Protein AF-F0WU82-F1 (afdb_monomer_lite)

Structure (mmCIF, N/CA/C/O backbone):
data_AF-F0WU82-F1
#
_entry.id   AF-F0WU82-F1
#
loop_
_atom_site.group_PDB
_atom_site.id
_atom_site.type_symbol
_atom_site.label_atom_id
_atom_site.label_alt_id
_atom_site.label_comp_id
_atom_site.label_asym_id
_atom_site.label_en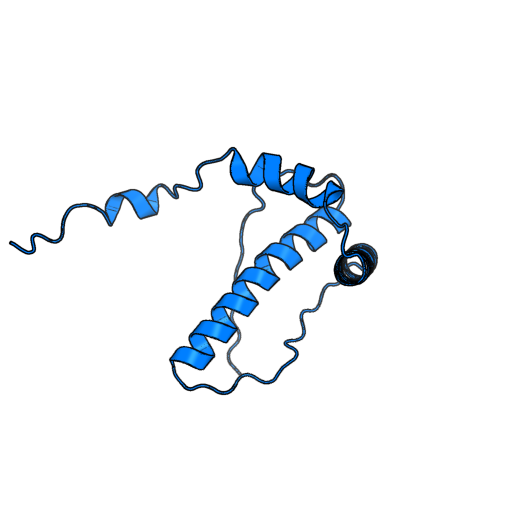tity_id
_atom_site.label_seq_id
_atom_site.pdbx_PDB_ins_code
_atom_site.Cartn_x
_atom_site.Cartn_y
_atom_site.Cartn_z
_atom_site.occupancy
_atom_site.B_iso_or_equiv
_atom_site.auth_seq_id
_atom_site.auth_comp_id
_atom_site.auth_asym_id
_atom_site.auth_atom_id
_atom_site.pdbx_PDB_model_num
ATOM 1 N N . MET A 1 1 ? -23.563 5.569 -3.274 1.00 50.22 1 MET A N 1
ATOM 2 C CA . MET A 1 1 ? -22.197 5.079 -3.548 1.00 50.22 1 MET A CA 1
ATOM 3 C C . MET A 1 1 ? -21.351 6.292 -3.877 1.00 50.22 1 MET A C 1
ATOM 5 O O . MET A 1 1 ? -21.662 6.966 -4.848 1.00 50.22 1 MET A O 1
ATOM 9 N N . VAL A 1 2 ? -20.388 6.646 -3.026 1.00 73.00 2 VAL A N 1
ATOM 10 C CA . VAL A 1 2 ? -19.475 7.762 -3.308 1.00 73.00 2 VAL A CA 1
ATOM 11 C C . VAL A 1 2 ? -18.315 7.190 -4.111 1.00 73.00 2 VAL A C 1
ATOM 13 O O . VAL A 1 2 ? -17.647 6.273 -3.644 1.00 73.00 2 VAL A O 1
ATOM 16 N N . MET A 1 3 ? -18.126 7.685 -5.331 1.00 66.25 3 MET A N 1
ATOM 17 C CA . MET A 1 3 ? -16.999 7.332 -6.192 1.00 66.25 3 MET A CA 1
ATOM 18 C C . MET A 1 3 ? -16.049 8.527 -6.198 1.00 66.25 3 MET A C 1
ATOM 20 O O . MET A 1 3 ? -16.433 9.613 -6.626 1.00 66.25 3 MET A O 1
ATOM 24 N N . GLY A 1 4 ? -14.839 8.337 -5.679 1.00 80.69 4 GLY A N 1
ATOM 25 C CA . GLY A 1 4 ? -13.768 9.330 -5.703 1.00 80.69 4 GLY A CA 1
ATOM 26 C C . GLY A 1 4 ? -12.617 8.834 -6.569 1.00 80.69 4 GLY A C 1
ATOM 27 O O . GLY A 1 4 ? -12.393 7.630 -6.670 1.00 80.69 4 GLY A O 1
ATOM 28 N N . TRP A 1 5 ? -11.891 9.755 -7.196 1.00 82.88 5 TRP A N 1
ATOM 29 C CA . TRP A 1 5 ? -10.687 9.441 -7.957 1.00 82.88 5 TRP A CA 1
ATOM 30 C C . TRP A 1 5 ? -9.554 10.354 -7.502 1.00 82.88 5 TRP A C 1
ATOM 32 O O . TRP A 1 5 ? -9.754 11.559 -7.359 1.00 82.88 5 TRP A O 1
ATOM 42 N N . ASN A 1 6 ? -8.368 9.785 -7.300 1.00 80.12 6 ASN A N 1
ATOM 43 C CA . ASN A 1 6 ? -7.147 10.531 -7.021 1.00 80.12 6 ASN A CA 1
ATOM 44 C C . ASN A 1 6 ? -6.063 10.104 -8.020 1.00 80.12 6 ASN A C 1
ATOM 46 O O . ASN A 1 6 ? -5.903 8.919 -8.305 1.00 80.12 6 ASN A O 1
ATOM 50 N N . CYS A 1 7 ? -5.328 11.075 -8.557 1.00 81.62 7 CYS A N 1
ATOM 51 C CA . CYS A 1 7 ? -4.205 10.861 -9.463 1.00 81.62 7 CYS A CA 1
ATOM 52 C C . CYS A 1 7 ? -2.982 11.576 -8.904 1.00 81.62 7 CYS A C 1
ATOM 54 O O . CYS A 1 7 ? -2.942 12.806 -8.879 1.00 81.62 7 CYS A O 1
ATOM 56 N N . LYS A 1 8 ? -1.947 10.817 -8.545 1.00 80.25 8 LYS A N 1
ATOM 57 C CA . LYS A 1 8 ? -0.668 11.372 -8.103 1.00 80.25 8 LYS A CA 1
ATOM 58 C C . LYS A 1 8 ? 0.443 10.958 -9.057 1.00 80.25 8 LYS A C 1
ATOM 60 O O . LYS A 1 8 ? 0.582 9.787 -9.401 1.00 80.25 8 LYS A O 1
ATOM 65 N N . LYS A 1 9 ? 1.248 11.930 -9.491 1.00 81.06 9 LYS A N 1
ATOM 66 C CA . LYS A 1 9 ? 2.425 11.668 -10.325 1.00 81.06 9 LYS A CA 1
ATOM 67 C C . LYS A 1 9 ? 3.502 10.976 -9.486 1.00 81.06 9 LYS A C 1
ATOM 69 O O . LYS A 1 9 ? 3.846 11.467 -8.412 1.00 81.06 9 LYS A O 1
ATOM 74 N N . GLN A 1 10 ? 4.060 9.880 -9.996 1.00 76.44 10 GLN A N 1
ATOM 75 C CA . GLN A 1 10 ? 5.213 9.223 -9.376 1.00 76.44 10 GLN A CA 1
ATOM 76 C C . GLN A 1 10 ? 6.437 10.148 -9.420 1.00 76.44 10 GLN A C 1
ATOM 78 O O . GLN A 1 10 ? 6.733 10.772 -10.442 1.00 76.44 10 GLN A O 1
ATOM 83 N N . THR A 1 11 ? 7.125 10.274 -8.289 1.00 75.62 11 THR A N 1
ATOM 84 C CA . THR A 1 11 ? 8.283 11.167 -8.112 1.00 75.62 11 THR A CA 1
ATOM 85 C C . THR A 1 11 ? 9.607 10.538 -8.551 1.00 75.62 11 THR A C 1
ATOM 87 O O . THR A 1 11 ? 10.570 11.272 -8.810 1.00 75.62 11 THR A O 1
ATOM 90 N N . ALA A 1 12 ? 9.629 9.208 -8.660 1.00 77.94 12 ALA A N 1
ATOM 91 C CA . ALA A 1 12 ? 10.754 8.383 -9.081 1.00 77.94 12 ALA A CA 1
ATOM 92 C C . ALA A 1 12 ? 10.423 7.622 -10.375 1.00 77.94 12 ALA A C 1
ATOM 94 O O . ALA A 1 12 ? 9.254 7.433 -10.721 1.00 77.94 12 ALA A O 1
ATOM 95 N N . VAL A 1 13 ? 11.464 7.202 -11.093 1.00 83.44 13 VAL A N 1
ATOM 96 C CA . VAL A 1 13 ? 11.335 6.373 -12.297 1.00 83.44 13 VAL A CA 1
ATOM 97 C C . VAL A 1 13 ? 11.338 4.910 -11.873 1.00 83.44 13 VAL A C 1
ATOM 99 O O . VAL A 1 13 ? 12.310 4.445 -11.287 1.00 83.44 13 VAL A O 1
ATOM 102 N N . ALA A 1 14 ? 10.263 4.186 -12.175 1.00 84.69 14 ALA A N 1
ATOM 103 C CA . ALA A 1 14 ? 10.200 2.746 -11.952 1.00 84.69 14 ALA A CA 1
ATOM 104 C C . ALA A 1 14 ? 10.946 1.988 -13.062 1.00 84.69 14 ALA A C 1
ATOM 106 O O . ALA A 1 14 ? 10.834 2.335 -14.240 1.00 84.69 14 ALA A O 1
ATOM 107 N N . PHE A 1 15 ? 11.659 0.919 -12.706 1.00 82.75 15 PHE A N 1
ATOM 108 C CA . PHE A 1 15 ? 12.343 0.046 -13.664 1.00 82.75 15 PHE A CA 1
ATOM 109 C C . PHE A 1 15 ? 11.397 -0.977 -14.307 1.00 82.75 15 PHE A C 1
ATOM 111 O O . PHE A 1 15 ? 11.747 -1.608 -15.304 1.00 82.75 15 PHE A O 1
ATOM 118 N N . SER A 1 16 ? 10.193 -1.150 -13.756 1.00 88.50 16 SER A N 1
ATOM 119 C CA . SER A 1 16 ? 9.152 -2.021 -14.304 1.00 88.50 16 SER A CA 1
ATOM 120 C C . SER A 1 16 ? 7.747 -1.514 -13.971 1.00 88.50 16 SER A C 1
ATOM 122 O O . SER A 1 16 ? 7.551 -0.731 -13.042 1.00 88.50 16 SER A O 1
ATOM 124 N N . THR A 1 17 ? 6.741 -2.008 -14.694 1.00 88.25 17 THR A N 1
ATOM 125 C CA . THR A 1 17 ? 5.328 -1.734 -14.385 1.00 88.25 17 THR A CA 1
ATOM 126 C C . THR A 1 17 ? 4.907 -2.309 -13.033 1.00 88.25 17 THR A C 1
ATOM 128 O O . THR A 1 17 ? 4.104 -1.698 -12.339 1.00 88.25 17 THR A O 1
ATOM 131 N N . ALA A 1 18 ? 5.475 -3.449 -12.625 1.00 89.06 18 ALA A N 1
ATOM 132 C CA . ALA A 1 18 ? 5.217 -4.041 -11.313 1.00 89.06 18 ALA A CA 1
ATOM 133 C C . ALA A 1 18 ? 5.741 -3.159 -10.175 1.00 89.06 18 ALA A C 1
ATOM 135 O O . ALA A 1 18 ? 5.040 -2.947 -9.192 1.00 89.06 18 ALA A O 1
ATOM 136 N N . GLU A 1 19 ? 6.939 -2.598 -10.333 1.00 86.19 19 GLU A N 1
ATOM 137 C CA . GLU A 1 19 ? 7.507 -1.656 -9.367 1.00 86.19 19 GLU A CA 1
ATOM 138 C C . GLU A 1 19 ? 6.710 -0.347 -9.320 1.00 86.19 19 GLU A C 1
ATOM 140 O O . GLU A 1 19 ? 6.445 0.171 -8.237 1.00 86.19 19 GLU A O 1
ATOM 145 N N . ALA A 1 20 ? 6.260 0.152 -10.477 1.00 88.62 20 ALA A N 1
ATOM 146 C CA . ALA A 1 20 ? 5.392 1.323 -10.546 1.00 88.62 20 ALA A CA 1
ATOM 147 C C . ALA A 1 20 ? 4.064 1.090 -9.804 1.00 88.62 20 ALA A C 1
ATOM 149 O O . ALA A 1 20 ? 3.639 1.946 -9.029 1.00 88.62 20 ALA A O 1
ATOM 150 N N . GLU A 1 21 ? 3.410 -0.054 -10.016 1.00 89.38 21 GLU A N 1
ATOM 151 C CA . GLU A 1 21 ? 2.164 -0.394 -9.321 1.00 89.38 21 GLU A CA 1
ATOM 152 C C . GLU A 1 21 ? 2.378 -0.636 -7.829 1.00 89.38 21 GLU A C 1
ATOM 154 O O . GLU A 1 21 ? 1.596 -0.146 -7.021 1.00 89.38 21 GLU A O 1
ATOM 159 N N . TYR A 1 22 ? 3.462 -1.308 -7.442 1.00 88.56 22 TYR A N 1
ATOM 160 C CA . TYR A 1 22 ? 3.818 -1.495 -6.038 1.00 88.56 22 TYR A CA 1
ATOM 161 C C . TYR A 1 22 ? 4.057 -0.152 -5.324 1.00 88.56 22 TYR A C 1
ATOM 163 O O . TYR A 1 22 ? 3.559 0.073 -4.216 1.00 88.56 22 TYR A O 1
ATOM 171 N N . ALA A 1 23 ? 4.758 0.784 -5.972 1.00 87.31 23 ALA A N 1
ATOM 172 C CA . ALA A 1 23 ? 4.960 2.133 -5.451 1.00 87.31 23 ALA A CA 1
ATOM 173 C C . ALA A 1 23 ? 3.635 2.910 -5.344 1.00 87.31 23 ALA A C 1
ATOM 175 O O . ALA A 1 23 ? 3.381 3.566 -4.333 1.00 87.31 23 ALA A O 1
ATOM 176 N N . ALA A 1 24 ? 2.764 2.807 -6.352 1.00 87.62 24 ALA A N 1
ATOM 177 C CA . ALA A 1 24 ? 1.437 3.419 -6.319 1.00 87.62 24 ALA A CA 1
ATOM 178 C C . ALA A 1 24 ? 0.563 2.840 -5.194 1.00 87.62 24 ALA A C 1
ATOM 180 O O . ALA A 1 24 ? -0.078 3.602 -4.475 1.00 87.62 24 ALA A O 1
ATOM 181 N N . ALA A 1 25 ? 0.584 1.521 -4.991 1.00 88.88 25 ALA A N 1
ATOM 182 C CA . ALA A 1 25 ? -0.122 0.847 -3.906 1.00 88.88 25 ALA A CA 1
ATOM 183 C C . ALA A 1 25 ? 0.400 1.260 -2.525 1.00 88.88 25 ALA A C 1
ATOM 185 O O . ALA A 1 25 ? -0.389 1.458 -1.606 1.00 88.88 25 ALA A O 1
ATOM 186 N N . SER A 1 26 ? 1.712 1.468 -2.388 1.00 87.94 26 SER A N 1
ATOM 187 C CA . SER A 1 26 ? 2.315 1.970 -1.147 1.00 87.94 26 SER A CA 1
ATOM 188 C C . SER A 1 26 ? 1.784 3.366 -0.793 1.00 87.94 26 SER A C 1
ATOM 190 O O . SER A 1 26 ? 1.336 3.594 0.328 1.00 87.94 26 SER A O 1
ATOM 192 N N . ILE A 1 27 ? 1.757 4.280 -1.771 1.00 87.19 27 ILE A N 1
ATOM 193 C CA . ILE A 1 27 ? 1.211 5.635 -1.601 1.00 87.19 27 ILE A CA 1
ATOM 194 C C . ILE A 1 27 ? -0.293 5.581 -1.304 1.00 87.19 27 ILE A C 1
ATOM 196 O O . ILE A 1 27 ? -0.764 6.204 -0.356 1.00 87.19 27 ILE A O 1
ATOM 200 N N . GLY A 1 28 ? -1.050 4.816 -2.094 1.00 88.69 28 GLY A N 1
ATOM 201 C CA . GLY A 1 28 ? -2.486 4.653 -1.891 1.00 88.69 28 GLY A CA 1
ATOM 202 C C . GLY A 1 28 ? -2.808 4.040 -0.528 1.00 88.69 28 GLY A C 1
ATOM 203 O O . GLY A 1 28 ? -3.823 4.380 0.069 1.00 88.69 28 GLY A O 1
ATOM 204 N N . GLY A 1 29 ? -1.949 3.158 -0.010 1.00 89.19 29 GLY A N 1
ATOM 205 C CA . GLY A 1 29 ? -2.111 2.530 1.299 1.00 89.19 29 GLY A CA 1
ATOM 206 C C . GLY A 1 29 ? -1.944 3.527 2.444 1.00 89.19 29 GLY A C 1
ATOM 207 O O . GLY A 1 29 ? -2.709 3.488 3.407 1.00 89.19 29 GLY A O 1
ATOM 208 N N . GLU A 1 30 ? -0.998 4.461 2.320 1.00 87.81 30 GLU A N 1
ATOM 209 C CA . GLU A 1 30 ? -0.826 5.568 3.268 1.00 87.81 30 GLU A CA 1
ATOM 210 C C . GLU A 1 30 ? -2.040 6.511 3.267 1.00 87.81 30 GLU A C 1
ATOM 212 O O . GLU A 1 30 ? -2.545 6.885 4.332 1.00 87.81 30 GLU A O 1
ATOM 217 N N . GLU A 1 31 ? -2.554 6.855 2.082 1.00 88.44 31 GLU A N 1
ATOM 218 C CA . GLU A 1 31 ? -3.776 7.655 1.939 1.00 88.44 31 GLU A CA 1
ATOM 219 C C . GLU A 1 31 ? -4.982 6.931 2.555 1.00 88.44 31 GLU A C 1
ATOM 221 O O . GLU A 1 31 ? -5.747 7.529 3.309 1.00 88.44 31 GLU A O 1
ATOM 226 N N . LEU A 1 32 ? -5.114 5.627 2.312 1.00 89.69 32 LEU A N 1
ATOM 227 C CA . LEU A 1 32 ? -6.190 4.797 2.850 1.00 89.69 32 LEU A CA 1
ATOM 228 C C . LEU A 1 32 ? -6.164 4.728 4.380 1.00 89.69 32 LEU A C 1
ATOM 230 O O . LEU A 1 32 ? -7.204 4.861 5.021 1.00 89.69 32 LEU A O 1
ATOM 234 N N . LEU A 1 33 ? -4.976 4.574 4.971 1.00 89.44 33 LEU A N 1
ATOM 235 C CA . LEU A 1 33 ? -4.796 4.604 6.422 1.00 89.44 33 LEU A CA 1
ATOM 236 C C . LEU A 1 33 ? -5.110 5.991 7.000 1.00 89.44 33 LEU A C 1
ATOM 238 O O . LEU A 1 33 ? -5.678 6.099 8.084 1.00 89.44 33 LEU A O 1
ATOM 242 N N . SER A 1 34 ? -4.752 7.056 6.284 1.00 89.44 34 SER A N 1
ATOM 243 C CA . SER A 1 34 ? -5.062 8.430 6.690 1.00 89.44 34 SER A CA 1
ATOM 244 C C . SER A 1 34 ? -6.569 8.693 6.662 1.00 89.44 34 SER A C 1
ATOM 246 O O . SER A 1 34 ? -7.109 9.265 7.606 1.00 89.44 34 SER A O 1
ATOM 248 N N . LEU A 1 35 ? -7.266 8.208 5.631 1.00 90.88 35 LEU A N 1
ATOM 249 C CA . LEU A 1 35 ? -8.725 8.265 5.541 1.00 90.88 35 LEU A CA 1
ATOM 250 C C . LEU A 1 35 ? -9.403 7.420 6.622 1.00 90.88 35 LEU A C 1
ATOM 252 O O . LEU A 1 35 ? -10.415 7.846 7.168 1.00 90.88 35 LEU A O 1
ATOM 256 N N . GLU A 1 36 ? -8.851 6.255 6.9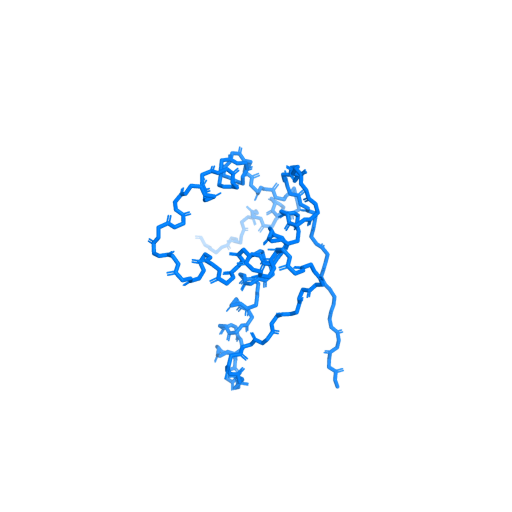64 1.00 92.31 36 GLU A N 1
ATOM 257 C CA . GLU A 1 36 ? -9.360 5.417 8.053 1.00 92.31 36 GLU A CA 1
ATOM 258 C C . GLU A 1 36 ? -9.284 6.133 9.408 1.00 92.31 36 GLU A C 1
ATOM 260 O O . GLU A 1 36 ? -10.263 6.149 10.157 1.00 92.31 36 GLU A O 1
ATOM 265 N N . LYS A 1 37 ? -8.153 6.787 9.694 1.00 92.81 37 LYS A N 1
ATOM 266 C CA . LYS A 1 37 ? -7.975 7.609 10.898 1.00 92.81 37 LYS A CA 1
ATOM 267 C C . LYS A 1 37 ? -8.941 8.787 10.919 1.00 92.81 37 LYS A C 1
ATOM 269 O O . LYS A 1 37 ? -9.650 8.961 11.905 1.00 92.81 37 LYS A O 1
ATOM 274 N N . LEU A 1 38 ? -9.027 9.534 9.818 1.00 94.12 38 LEU A N 1
ATOM 275 C CA . LEU A 1 38 ? -9.943 10.667 9.700 1.00 94.12 38 LEU A CA 1
ATOM 276 C C . LEU A 1 38 ? -11.397 10.228 9.898 1.00 94.12 38 LEU A C 1
ATOM 278 O O . LEU A 1 38 ? -12.134 10.871 10.636 1.00 94.12 38 LEU A O 1
ATOM 282 N N . ALA A 1 39 ? -11.804 9.114 9.284 1.00 92.44 39 ALA A N 1
ATOM 283 C CA . ALA A 1 39 ? -13.141 8.552 9.437 1.00 92.44 39 ALA A CA 1
ATOM 284 C C . ALA A 1 39 ? -13.450 8.218 10.905 1.00 92.44 39 ALA A C 1
ATOM 286 O O . ALA A 1 39 ? -14.523 8.566 11.395 1.00 92.44 39 ALA A O 1
ATOM 287 N N . LYS A 1 40 ? -12.497 7.622 11.631 1.00 92.75 40 LYS A N 1
ATOM 288 C CA . LYS A 1 40 ? -12.639 7.370 13.072 1.00 92.75 40 LYS A CA 1
ATOM 289 C C . LYS A 1 40 ? -12.757 8.661 13.882 1.00 92.75 40 LYS A C 1
ATOM 291 O O . LYS A 1 40 ? -13.585 8.716 14.788 1.00 92.75 40 LYS A O 1
ATOM 296 N N . GLU A 1 41 ? -11.974 9.691 13.561 1.00 95.69 41 GLU A N 1
ATOM 297 C CA . GLU A 1 41 ? -12.017 10.993 14.246 1.00 95.69 41 GLU A CA 1
ATOM 298 C C . GLU A 1 41 ? -13.381 11.678 14.108 1.00 95.69 41 GLU A C 1
ATOM 300 O O . GLU A 1 41 ? -13.877 12.265 15.067 1.00 95.69 41 GLU A O 1
ATOM 305 N N . ILE A 1 42 ? -14.031 11.548 12.948 1.00 95.69 42 ILE A N 1
ATOM 306 C CA . ILE A 1 42 ? -15.381 12.084 12.714 1.00 95.69 42 ILE A CA 1
ATOM 307 C C . ILE A 1 42 ? -16.505 11.134 13.170 1.00 95.69 42 ILE A C 1
ATOM 309 O O . ILE A 1 42 ? -17.679 11.394 12.906 1.00 95.69 42 ILE A O 1
ATOM 313 N N . GLY A 1 43 ? -16.168 10.035 13.853 1.00 93.88 43 GLY A N 1
ATOM 314 C CA . GLY A 1 43 ? -17.127 9.083 14.419 1.00 93.88 43 GLY A CA 1
ATOM 315 C C . GLY A 1 43 ? -17.741 8.101 13.416 1.00 93.88 43 GLY A C 1
ATOM 316 O O . GLY A 1 43 ? -18.736 7.448 13.734 1.00 93.88 43 GLY A O 1
ATOM 317 N N . LEU A 1 44 ? -17.173 7.969 12.214 1.00 93.19 44 LEU A N 1
ATOM 318 C CA . LEU A 1 44 ? -17.593 6.962 11.242 1.00 93.19 44 LEU A CA 1
ATOM 319 C C . LEU A 1 44 ? -16.941 5.610 11.543 1.00 93.19 44 LEU A C 1
ATOM 321 O O . LEU A 1 44 ? -15.743 5.507 11.811 1.00 93.19 44 LEU A O 1
ATOM 325 N N . GLN A 1 45 ? -17.736 4.545 11.443 1.00 90.56 45 GLN A N 1
ATOM 326 C CA . GLN A 1 45 ? -17.221 3.182 11.521 1.00 90.56 45 GLN A CA 1
ATOM 327 C C . GLN A 1 45 ? -16.618 2.771 10.178 1.00 90.56 45 GLN A C 1
ATOM 329 O O . GLN A 1 45 ? -17.266 2.865 9.135 1.00 90.56 45 GLN A O 1
ATOM 334 N N . VAL A 1 46 ? -15.379 2.285 10.222 1.00 89.94 46 VAL A N 1
ATOM 335 C CA . VAL A 1 46 ? -14.673 1.723 9.069 1.00 89.94 46 VAL A CA 1
ATOM 336 C C . VAL A 1 46 ? -14.559 0.218 9.261 1.00 89.94 46 VAL A C 1
ATOM 338 O O . VAL A 1 46 ? -14.000 -0.241 10.257 1.00 89.94 46 VAL A O 1
ATOM 341 N N . ASN A 1 47 ? -15.073 -0.553 8.304 1.00 90.62 47 ASN A N 1
ATOM 342 C CA . ASN A 1 47 ? -14.924 -2.005 8.312 1.00 90.62 47 ASN A CA 1
ATOM 343 C C . ASN A 1 47 ? -13.510 -2.385 7.865 1.00 90.62 47 ASN A C 1
ATOM 345 O O . ASN A 1 47 ? -13.066 -2.001 6.783 1.00 90.62 47 ASN A O 1
ATOM 349 N N . LEU A 1 48 ? -12.826 -3.162 8.702 1.00 89.38 48 LEU A N 1
ATOM 350 C CA . LEU A 1 48 ? -11.491 -3.686 8.440 1.00 89.38 48 LEU A CA 1
ATOM 351 C C . LEU A 1 48 ? -11.555 -5.183 8.085 1.00 89.38 48 LEU A C 1
ATOM 353 O O . LEU A 1 48 ? -12.403 -5.892 8.632 1.00 89.38 48 LEU A O 1
ATOM 357 N N . PRO A 1 49 ? -10.648 -5.686 7.226 1.00 88.69 49 PRO A N 1
ATOM 358 C CA . PRO A 1 49 ? -9.601 -4.942 6.519 1.00 88.69 49 PRO A CA 1
ATOM 359 C C . PRO A 1 49 ? -10.154 -4.124 5.340 1.00 88.69 49 PRO A C 1
ATOM 361 O O . PRO A 1 49 ? -11.111 -4.538 4.685 1.00 88.69 49 PRO A O 1
ATOM 364 N N . ILE A 1 50 ? -9.523 -2.985 5.032 1.00 87.94 50 ILE A N 1
ATOM 365 C CA . ILE A 1 50 ? -9.850 -2.239 3.811 1.00 87.94 50 ILE A CA 1
ATOM 366 C C . ILE A 1 50 ? -9.165 -2.926 2.629 1.00 87.94 50 ILE A C 1
ATOM 368 O O . ILE A 1 50 ? -7.945 -3.079 2.606 1.00 87.94 50 ILE A O 1
ATOM 372 N N . CYS A 1 51 ? -9.959 -3.363 1.656 1.00 88.75 51 CYS A N 1
ATOM 373 C CA . CYS A 1 51 ? -9.459 -4.057 0.477 1.00 88.75 51 CYS A CA 1
ATOM 374 C C . CYS A 1 51 ? -8.887 -3.057 -0.539 1.00 88.75 51 CYS A C 1
ATOM 376 O O . CYS A 1 51 ? -9.580 -2.131 -0.963 1.00 88.75 51 CYS A O 1
ATOM 378 N N . MET A 1 52 ? -7.634 -3.268 -0.945 1.00 88.19 52 MET A N 1
ATOM 379 C CA . MET A 1 52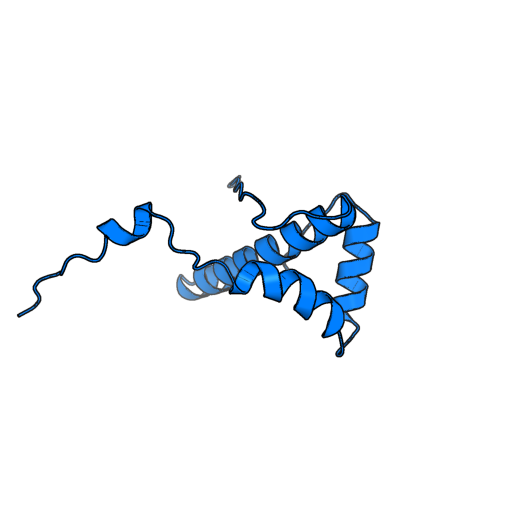 ? -6.991 -2.561 -2.050 1.00 88.19 52 MET A CA 1
ATOM 380 C C . MET A 1 52 ? -6.760 -3.537 -3.202 1.00 88.19 52 MET A C 1
ATOM 382 O O . MET A 1 52 ? -6.098 -4.557 -3.026 1.00 88.19 52 MET A O 1
ATOM 386 N N . ASN A 1 53 ? -7.271 -3.198 -4.384 1.00 88.31 53 ASN A N 1
ATOM 387 C CA . ASN A 1 53 ? -7.122 -4.021 -5.578 1.00 88.31 53 ASN A CA 1
ATOM 388 C C . ASN A 1 53 ? -6.013 -3.472 -6.480 1.00 88.31 53 ASN A C 1
ATOM 390 O O . ASN A 1 53 ? -5.969 -2.277 -6.762 1.00 88.31 53 ASN A O 1
ATOM 394 N N . MET A 1 54 ? -5.162 -4.371 -6.969 1.00 88.81 54 MET A N 1
ATOM 395 C CA . MET A 1 54 ? -4.162 -4.122 -8.009 1.00 88.81 54 MET A CA 1
ATOM 396 C C . MET A 1 54 ? -4.397 -5.106 -9.156 1.00 88.81 54 MET A C 1
ATOM 398 O O . MET A 1 54 ? -4.921 -6.198 -8.938 1.00 88.81 54 MET A O 1
ATOM 402 N N . ASN A 1 55 ? -4.015 -4.744 -10.375 1.00 88.56 55 ASN A N 1
ATOM 403 C CA . ASN A 1 55 ? -4.125 -5.617 -11.545 1.00 88.56 55 ASN A CA 1
ATOM 404 C C . ASN A 1 55 ? -2.821 -6.380 -11.840 1.00 88.56 55 ASN A C 1
ATOM 406 O O . ASN A 1 55 ? -2.870 -7.415 -12.507 1.00 88.56 55 ASN A O 1
ATOM 410 N N . ASN A 1 56 ? -1.664 -5.935 -11.338 1.00 91.12 56 ASN A N 1
ATOM 411 C CA . ASN A 1 56 ? -0.404 -6.647 -11.530 1.00 91.12 56 ASN A CA 1
ATOM 412 C C . ASN A 1 56 ? -0.120 -7.679 -10.432 1.00 91.12 56 ASN A C 1
ATOM 414 O O . ASN A 1 56 ? 0.278 -7.360 -9.312 1.00 91.12 56 ASN A O 1
ATOM 418 N N . HIS A 1 57 ? -0.225 -8.957 -10.795 1.00 91.31 57 HIS A N 1
ATOM 419 C CA . HIS A 1 57 ? 0.051 -10.082 -9.898 1.00 91.31 57 HIS A CA 1
ATOM 420 C C . HIS A 1 57 ? 1.479 -10.112 -9.334 1.00 91.31 57 HIS A C 1
ATOM 422 O O . HIS A 1 57 ? 1.685 -10.660 -8.252 1.00 91.31 57 HIS A O 1
ATOM 428 N N . VAL A 1 58 ? 2.471 -9.553 -10.038 1.00 90.62 58 VAL A N 1
ATOM 429 C CA . VAL A 1 58 ? 3.847 -9.459 -9.520 1.00 90.62 58 VAL A CA 1
ATOM 430 C C . VAL A 1 58 ? 3.907 -8.433 -8.389 1.00 90.62 58 VAL A C 1
ATOM 432 O O . VAL A 1 58 ? 4.474 -8.731 -7.341 1.00 90.62 58 VAL A O 1
ATOM 435 N N . ALA A 1 59 ? 3.253 -7.280 -8.559 1.00 89.06 59 ALA A N 1
ATOM 436 C CA . ALA A 1 59 ? 3.152 -6.253 -7.523 1.00 89.06 59 ALA A CA 1
ATOM 437 C C . ALA A 1 59 ? 2.381 -6.759 -6.290 1.00 89.06 59 ALA A C 1
ATOM 439 O O . ALA A 1 59 ? 2.822 -6.540 -5.1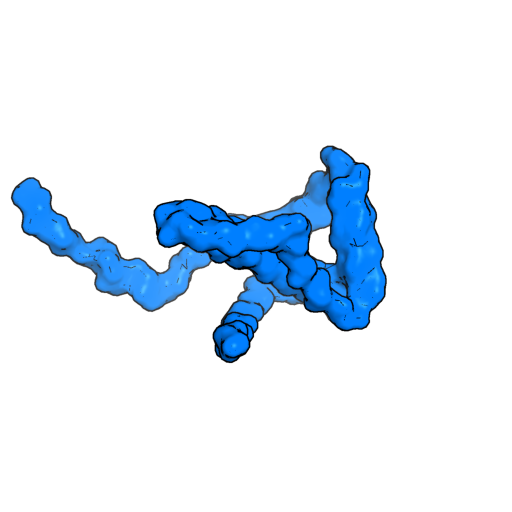63 1.00 89.06 59 ALA A O 1
ATOM 440 N N . ILE A 1 60 ? 1.289 -7.511 -6.494 1.00 89.12 60 ILE A N 1
ATOM 441 C CA . ILE A 1 60 ? 0.530 -8.152 -5.404 1.00 89.12 60 ILE A CA 1
ATOM 442 C C . ILE A 1 60 ? 1.430 -9.101 -4.610 1.00 89.12 60 ILE A C 1
ATOM 444 O O . ILE A 1 60 ? 1.541 -8.976 -3.394 1.00 89.12 60 ILE A O 1
ATOM 448 N N . LYS A 1 61 ? 2.124 -10.021 -5.293 1.00 89.62 61 LYS A N 1
ATOM 449 C CA . LYS A 1 61 ? 3.036 -10.968 -4.634 1.00 89.62 61 LYS A CA 1
ATOM 450 C C . LYS A 1 61 ? 4.165 -10.260 -3.893 1.00 89.62 61 LYS A C 1
ATOM 452 O O . LYS A 1 61 ? 4.552 -10.708 -2.818 1.00 89.62 61 LYS A O 1
ATOM 457 N N . GLN A 1 62 ? 4.688 -9.169 -4.453 1.00 87.75 62 GLN A N 1
ATOM 458 C CA . GLN A 1 62 ? 5.703 -8.350 -3.800 1.00 87.75 62 GLN A CA 1
ATOM 459 C C . GLN A 1 62 ? 5.158 -7.729 -2.507 1.00 87.75 62 GLN A C 1
ATOM 461 O O . GLN A 1 62 ? 5.786 -7.883 -1.465 1.00 87.75 62 GLN A O 1
ATOM 466 N N . ALA A 1 63 ? 3.964 -7.133 -2.533 1.00 86.75 63 ALA A N 1
ATOM 467 C CA . ALA A 1 63 ? 3.316 -6.585 -1.340 1.00 86.75 63 ALA A CA 1
ATOM 468 C C . ALA A 1 63 ? 3.026 -7.644 -0.270 1.00 86.75 63 ALA A C 1
ATOM 470 O O . ALA A 1 63 ? 3.304 -7.426 0.908 1.00 86.75 63 ALA A O 1
ATOM 471 N N . GLU A 1 64 ? 2.532 -8.816 -0.665 1.00 86.38 64 GLU A N 1
ATOM 472 C CA . GLU A 1 64 ? 2.300 -9.925 0.262 1.00 86.38 64 GLU A CA 1
ATOM 473 C C . GLU A 1 64 ? 3.594 -10.455 0.886 1.00 86.38 64 GLU A C 1
ATOM 475 O O . GLU A 1 64 ? 3.603 -10.851 2.052 1.00 86.38 64 GLU A O 1
ATOM 480 N N . ASN A 1 65 ? 4.678 -10.509 0.111 1.00 83.94 65 ASN A N 1
ATOM 481 C CA . ASN A 1 65 ? 5.972 -10.975 0.592 1.00 83.94 65 ASN A CA 1
ATOM 482 C C . ASN A 1 65 ? 6.601 -9.971 1.568 1.00 83.94 65 ASN A C 1
ATOM 484 O O . ASN A 1 65 ? 7.094 -10.372 2.620 1.00 83.94 65 ASN A O 1
ATOM 488 N N . GLU A 1 66 ? 6.524 -8.674 1.265 1.00 78.56 66 GLU A N 1
ATOM 489 C CA . GLU A 1 66 ? 7.017 -7.615 2.153 1.00 78.56 66 GLU A CA 1
ATOM 490 C C . GLU A 1 66 ? 6.190 -7.518 3.443 1.00 78.56 66 GLU A C 1
ATOM 492 O O . GLU A 1 66 ? 6.753 -7.334 4.517 1.00 78.56 66 GLU A O 1
ATOM 497 N N . ALA A 1 67 ? 4.876 -7.762 3.386 1.00 73.81 67 ALA A N 1
ATOM 498 C CA . ALA A 1 67 ? 4.038 -7.861 4.585 1.00 73.81 67 ALA A CA 1
ATOM 499 C C . ALA A 1 67 ? 4.424 -9.042 5.502 1.00 73.81 67 ALA A C 1
ATOM 501 O O . ALA A 1 67 ? 4.183 -8.996 6.708 1.00 73.81 67 ALA A O 1
ATOM 502 N N . LYS A 1 68 ? 5.016 -10.107 4.941 1.00 72.25 68 LYS A N 1
ATOM 503 C CA . LYS A 1 68 ? 5.469 -11.304 5.676 1.00 72.25 68 LYS A CA 1
ATOM 504 C C . LYS A 1 68 ? 6.916 -11.193 6.163 1.00 72.25 68 LYS A C 1
ATOM 506 O O . LYS A 1 68 ? 7.290 -11.878 7.114 1.00 72.25 68 LYS A O 1
ATOM 511 N N . SER A 1 69 ? 7.732 -10.356 5.526 1.00 64.31 69 SER A N 1
ATOM 512 C CA . SER A 1 69 ? 9.141 -10.171 5.863 1.00 64.31 69 SER A CA 1
ATOM 513 C C . SER A 1 69 ? 9.318 -9.007 6.839 1.00 64.31 69 SER A C 1
ATOM 515 O O . SER A 1 69 ? 9.234 -7.840 6.470 1.00 64.31 69 SER A O 1
ATOM 517 N N . SER A 1 70 ? 9.686 -9.292 8.090 1.00 50.69 70 SER A N 1
ATOM 518 C CA . SER A 1 70 ? 10.129 -8.275 9.064 1.00 50.69 70 SER A CA 1
ATOM 519 C C . SER A 1 70 ? 11.452 -7.571 8.676 1.00 50.69 70 SER A C 1
ATOM 521 O O . SER A 1 70 ? 11.982 -6.768 9.448 1.00 50.69 70 SER A O 1
ATOM 523 N N . GLN A 1 71 ? 12.001 -7.854 7.485 1.00 49.31 71 GLN A N 1
ATOM 524 C CA . GLN A 1 71 ? 13.299 -7.399 6.976 1.00 49.31 71 GLN A CA 1
ATOM 525 C C . GLN A 1 71 ? 13.241 -6.788 5.558 1.00 49.31 71 GLN A C 1
ATOM 527 O O . GLN A 1 71 ? 14.204 -6.871 4.798 1.00 49.31 71 GLN A O 1
ATOM 532 N N . ALA A 1 72 ? 12.177 -6.070 5.206 1.00 48.91 72 ALA A N 1
ATOM 533 C CA . ALA A 1 72 ? 12.072 -5.283 3.965 1.00 48.91 72 ALA A CA 1
ATOM 534 C C . ALA A 1 72 ? 13.029 -4.063 3.865 1.00 48.91 72 ALA A C 1
ATOM 536 O O . ALA A 1 72 ? 12.743 -3.078 3.187 1.00 48.91 72 ALA A O 1
ATOM 537 N N . LYS A 1 73 ? 14.180 -4.067 4.555 1.00 49.31 73 LYS A N 1
ATOM 538 C CA . LYS A 1 73 ? 15.099 -2.912 4.609 1.00 49.31 73 LYS A CA 1
ATOM 539 C C . LYS A 1 73 ? 15.763 -2.594 3.263 1.00 49.31 73 LYS A C 1
ATOM 541 O O . LYS A 1 73 ? 16.303 -1.506 3.112 1.00 49.31 73 LYS A O 1
ATOM 546 N N . HIS A 1 74 ? 15.756 -3.510 2.291 1.00 47.16 74 HIS A N 1
ATOM 547 C CA . HIS A 1 74 ? 16.500 -3.322 1.039 1.00 47.16 74 HIS A CA 1
ATOM 548 C C . HIS A 1 74 ? 15.694 -2.621 -0.073 1.00 47.16 74 HIS A C 1
ATOM 550 O O . HIS A 1 74 ? 16.281 -1.904 -0.882 1.00 47.16 74 HIS A O 1
ATOM 556 N N . VAL A 1 75 ? 14.363 -2.763 -0.101 1.00 47.62 75 VAL A N 1
ATOM 557 C CA . VAL A 1 75 ? 13.499 -2.008 -1.037 1.00 47.62 75 VAL A CA 1
ATOM 558 C C . VAL A 1 75 ? 13.215 -0.605 -0.496 1.00 47.62 75 VAL A C 1
ATOM 560 O O . VAL A 1 75 ? 13.156 0.357 -1.263 1.00 47.62 75 VAL A O 1
ATOM 563 N N . ASP A 1 76 ? 13.169 -0.474 0.833 1.00 47.19 76 ASP A N 1
ATOM 564 C CA . ASP A 1 76 ? 13.012 0.803 1.525 1.00 47.19 76 ASP A CA 1
ATOM 565 C C . ASP A 1 76 ? 14.134 1.786 1.154 1.00 47.19 76 ASP A C 1
ATOM 567 O O . ASP A 1 76 ? 13.847 2.942 0.893 1.00 47.19 76 ASP A O 1
ATOM 571 N N . VAL A 1 77 ? 15.393 1.346 0.995 1.00 45.22 77 VAL A N 1
ATOM 572 C CA . VAL A 1 77 ? 16.513 2.253 0.653 1.00 45.22 77 VAL A CA 1
ATOM 573 C C . VAL A 1 77 ? 16.386 2.881 -0.741 1.00 45.22 77 VAL A C 1
ATOM 575 O O . VAL A 1 77 ? 16.762 4.039 -0.893 1.00 45.22 77 VAL A O 1
ATOM 578 N N . ARG A 1 78 ? 15.845 2.178 -1.747 1.00 45.38 78 ARG A N 1
ATOM 579 C CA . ARG A 1 78 ? 15.797 2.699 -3.132 1.00 45.38 78 ARG A CA 1
ATOM 580 C C . ARG A 1 78 ? 14.608 3.621 -3.390 1.00 45.38 78 ARG A C 1
ATOM 582 O O . ARG A 1 78 ? 14.758 4.614 -4.090 1.00 45.38 78 ARG A O 1
ATOM 589 N N . LEU A 1 79 ? 13.454 3.340 -2.783 1.00 47.34 79 LEU A N 1
ATOM 590 C CA . LEU A 1 79 ? 12.313 4.261 -2.814 1.00 47.34 79 LEU A CA 1
ATOM 591 C C . LEU A 1 79 ? 12.517 5.431 -1.837 1.00 47.34 79 LEU A C 1
ATOM 593 O O . LEU A 1 79 ? 12.261 6.574 -2.213 1.00 47.34 79 LEU A O 1
ATOM 597 N N . LYS A 1 80 ? 13.057 5.205 -0.624 1.00 40.38 80 LYS A N 1
ATOM 598 C CA . LYS A 1 80 ? 13.371 6.308 0.304 1.00 40.38 80 LYS A CA 1
ATOM 599 C C . LYS A 1 80 ? 14.440 7.245 -0.219 1.00 40.38 80 LYS A C 1
ATOM 601 O O . LYS A 1 80 ? 14.297 8.435 0.029 1.00 40.38 80 LYS A O 1
ATOM 606 N N . SER A 1 81 ? 15.495 6.775 -0.892 1.00 38.31 81 SER A N 1
ATOM 607 C CA . SER A 1 81 ? 16.560 7.682 -1.347 1.00 38.31 81 SER A CA 1
ATOM 608 C C . SER A 1 81 ? 16.036 8.733 -2.323 1.00 38.31 81 SER A C 1
ATOM 610 O O . SER A 1 81 ? 16.436 9.890 -2.234 1.00 38.31 81 SER A O 1
ATOM 612 N N . ASP A 1 82 ? 15.084 8.372 -3.183 1.00 41.59 82 ASP A N 1
ATOM 613 C CA . ASP A 1 82 ? 14.526 9.291 -4.181 1.00 41.59 82 ASP A CA 1
ATOM 614 C C . ASP A 1 82 ? 13.333 10.103 -3.647 1.00 41.59 82 ASP A C 1
ATOM 616 O O . ASP A 1 82 ? 13.095 11.225 -4.101 1.00 41.59 82 ASP A O 1
ATOM 620 N N . ILE A 1 83 ? 12.603 9.580 -2.652 1.00 44.97 83 ILE A N 1
ATOM 621 C CA . ILE A 1 83 ? 11.489 10.281 -1.992 1.00 44.97 83 ILE A CA 1
ATOM 622 C C . ILE A 1 83 ? 11.990 11.269 -0.918 1.00 44.97 83 ILE A C 1
ATOM 624 O O . ILE A 1 83 ? 11.421 12.349 -0.786 1.00 44.97 83 ILE A O 1
ATOM 628 N N . LEU A 1 84 ? 13.068 10.959 -0.183 1.00 40.94 84 LEU A N 1
ATOM 629 C CA . LEU A 1 84 ? 13.621 11.821 0.881 1.00 40.94 84 LEU A CA 1
ATOM 630 C C . LEU A 1 84 ? 14.599 12.896 0.380 1.00 40.94 84 LEU A C 1
ATOM 632 O O . LEU A 1 84 ? 14.903 13.820 1.130 1.00 40.94 84 LEU A O 1
ATOM 636 N N . THR A 1 85 ? 15.104 12.813 -0.855 1.00 36.50 85 THR A N 1
ATOM 637 C CA . THR A 1 85 ? 16.035 13.822 -1.408 1.00 36.50 85 THR A CA 1
ATOM 638 C C . THR A 1 85 ? 15.343 14.994 -2.092 1.00 36.50 85 THR A C 1
ATOM 640 O O . THR A 1 85 ? 15.990 16.003 -2.377 1.00 36.50 85 THR A O 1
ATOM 643 N N . LYS A 1 86 ? 14.031 14.915 -2.332 1.00 37.09 86 LYS A N 1
ATOM 644 C CA . LYS A 1 86 ? 13.260 16.036 -2.871 1.00 37.09 86 LYS A CA 1
ATOM 645 C C . LYS A 1 86 ? 12.420 16.638 -1.748 1.00 37.09 86 LYS A C 1
ATOM 647 O O . LYS A 1 86 ? 11.495 15.970 -1.284 1.00 37.09 86 LYS A O 1
ATOM 652 N N . PRO A 1 87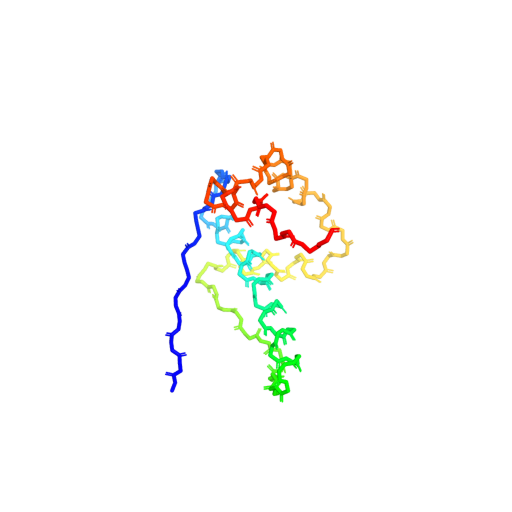 ? 12.690 17.882 -1.299 1.00 38.12 87 PRO A N 1
ATOM 653 C CA . PRO A 1 87 ? 11.755 18.566 -0.423 1.00 38.12 87 PRO A CA 1
ATOM 654 C C . PRO A 1 87 ? 10.423 18.622 -1.167 1.00 38.12 87 PRO A C 1
ATOM 656 O O . PRO A 1 87 ? 10.316 19.230 -2.232 1.00 38.12 87 PRO A O 1
ATOM 659 N N . THR A 1 88 ? 9.415 17.932 -0.638 1.00 47.22 88 THR A N 1
ATOM 660 C CA . THR A 1 88 ? 8.049 18.015 -1.155 1.00 47.22 88 THR A CA 1
ATOM 661 C C . THR A 1 88 ? 7.472 19.340 -0.668 1.00 47.22 88 THR A C 1
ATOM 663 O O . THR A 1 88 ? 6.646 19.387 0.234 1.00 47.22 88 THR A O 1
ATOM 666 N N . LEU A 1 89 ? 7.989 20.439 -1.212 1.00 43.91 89 LEU A N 1
ATOM 667 C CA . LEU A 1 89 ? 7.348 21.739 -1.158 1.00 43.91 89 LEU A CA 1
ATOM 668 C C . LEU A 1 89 ? 6.599 21.879 -2.477 1.00 43.91 89 LEU A C 1
ATOM 670 O O . LEU A 1 89 ? 7.184 22.174 -3.518 1.00 43.91 89 LEU A O 1
ATOM 674 N N . ASP A 1 90 ? 5.300 21.589 -2.433 1.00 45.97 90 ASP A N 1
ATOM 675 C CA . ASP A 1 90 ? 4.382 22.037 -3.471 1.00 45.97 90 ASP A CA 1
ATOM 676 C C . ASP A 1 90 ? 4.464 23.577 -3.512 1.00 45.97 90 ASP A C 1
ATOM 678 O O . ASP A 1 90 ? 4.206 24.205 -2.475 1.00 45.97 90 ASP A O 1
ATOM 682 N N . PRO A 1 91 ? 4.795 24.206 -4.661 1.00 45.69 91 PRO A N 1
ATOM 683 C CA . PRO A 1 91 ? 4.803 25.662 -4.796 1.00 45.69 91 PRO A CA 1
ATOM 684 C C . PRO A 1 91 ? 3.482 26.318 -4.362 1.00 45.69 91 PRO A C 1
ATOM 686 O O . PRO A 1 91 ? 3.472 27.490 -4.009 1.00 45.69 91 PRO A O 1
ATOM 689 N N . ARG A 1 92 ? 2.369 25.571 -4.338 1.00 45.72 92 ARG A N 1
ATOM 690 C CA . ARG A 1 92 ? 1.046 26.054 -3.911 1.00 45.72 92 ARG A CA 1
ATOM 691 C C . ARG A 1 92 ? 0.827 26.068 -2.396 1.00 45.72 92 ARG A C 1
ATOM 693 O O . ARG A 1 92 ? -0.152 26.647 -1.939 1.00 45.72 92 ARG A O 1
ATOM 700 N N . THR A 1 93 ? 1.705 25.445 -1.608 1.00 44.56 93 THR A N 1
ATOM 701 C CA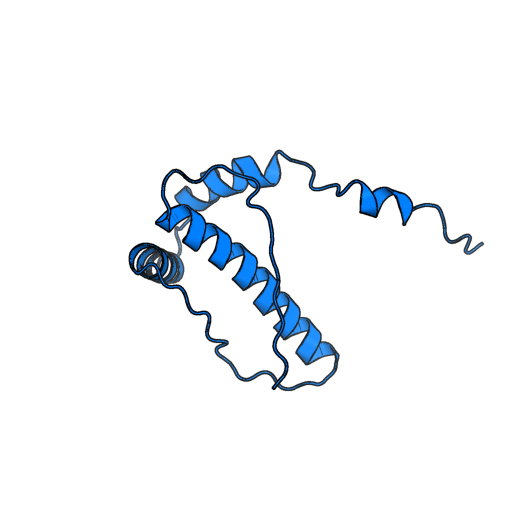 . THR A 1 93 ? 1.606 25.439 -0.131 1.00 44.56 93 THR A CA 1
ATOM 702 C C . THR A 1 93 ? 2.458 26.510 0.548 1.00 44.56 93 THR A C 1
ATOM 704 O O . THR A 1 93 ? 2.293 26.752 1.743 1.00 44.56 93 THR A O 1
ATOM 707 N N . GLN A 1 94 ? 3.324 27.200 -0.199 1.00 44.84 94 GLN A N 1
ATOM 708 C CA . GLN A 1 94 ? 4.150 28.283 0.341 1.00 44.84 94 GLN A CA 1
ATOM 709 C C . GLN A 1 94 ? 3.357 29.591 0.530 1.00 44.84 94 GLN A C 1
ATOM 711 O O . GLN A 1 94 ? 3.692 30.381 1.411 1.00 44.84 94 GLN A O 1
ATOM 716 N N . ASP A 1 95 ? 2.249 29.760 -0.201 1.00 42.62 95 ASP A N 1
ATOM 717 C CA . ASP A 1 95 ? 1.391 30.953 -0.136 1.00 42.62 95 ASP A CA 1
ATOM 718 C C . ASP A 1 95 ? 0.362 30.940 1.011 1.00 42.62 95 ASP A C 1
ATOM 720 O O . ASP A 1 95 ? -0.232 31.970 1.318 1.00 42.62 95 ASP A O 1
ATOM 724 N N . LEU A 1 96 ? 0.166 29.810 1.704 1.00 44.97 96 LEU A N 1
ATOM 725 C CA . LEU A 1 96 ? -0.756 29.720 2.851 1.00 44.97 96 LEU A CA 1
ATOM 726 C C . LEU A 1 96 ? -0.068 29.916 4.213 1.00 44.97 96 LEU A C 1
ATOM 728 O O . LEU A 1 96 ? -0.700 29.749 5.255 1.00 44.97 96 LEU A O 1
ATOM 732 N N . ARG A 1 97 ? 1.222 30.279 4.227 1.00 43.03 97 ARG A N 1
ATOM 733 C CA . ARG A 1 97 ? 2.009 30.468 5.458 1.00 43.03 97 ARG A CA 1
ATOM 734 C C . ARG A 1 97 ? 2.578 31.883 5.616 1.00 43.03 97 ARG A C 1
ATOM 736 O O . ARG A 1 97 ? 3.681 32.047 6.129 1.00 43.03 97 ARG A O 1
ATOM 743 N N . ALA A 1 98 ? 1.807 32.897 5.226 1.00 38.34 98 ALA A N 1
ATOM 744 C CA . ALA A 1 98 ? 1.969 34.269 5.714 1.00 38.34 98 ALA A CA 1
ATOM 745 C C . ALA A 1 98 ? 0.931 34.550 6.826 1.00 38.34 98 ALA A C 1
ATOM 747 O O . ALA A 1 98 ? -0.154 33.968 6.810 1.00 38.34 98 ALA A O 1
ATOM 748 N N . PRO A 1 99 ? 1.286 35.341 7.852 1.00 47.25 99 PRO A N 1
ATOM 749 C CA . PRO A 1 99 ? 0.909 35.075 9.235 1.00 47.25 99 PRO A CA 1
ATOM 750 C C . PRO A 1 99 ? -0.541 35.441 9.549 1.00 47.25 99 PRO A C 1
ATOM 752 O O . PRO A 1 99 ? -0.991 36.562 9.317 1.00 47.25 99 PRO A O 1
ATOM 755 N N . ILE A 1 100 ? -1.238 34.505 10.191 1.00 45.78 100 ILE A N 1
ATOM 756 C CA . ILE A 1 100 ? -2.420 34.808 10.992 1.00 45.78 100 ILE A CA 1
ATOM 757 C C . ILE A 1 100 ? -1.894 35.589 12.199 1.00 45.78 100 ILE A C 1
ATOM 759 O O . ILE A 1 100 ? -1.327 35.005 13.122 1.00 45.78 100 ILE A O 1
ATOM 763 N N . GLY A 1 101 ? -1.998 36.916 12.129 1.00 45.41 101 GLY A N 1
ATOM 764 C CA . GLY A 1 101 ? -1.656 37.847 13.200 1.00 45.41 101 GLY A CA 1
ATOM 765 C C . GLY A 1 101 ? -2.566 37.660 14.409 1.00 45.41 101 GLY A C 1
ATOM 766 O O . GLY A 1 101 ? -3.495 38.434 14.624 1.00 45.41 101 GLY A O 1
ATOM 767 N N . LEU A 1 102 ? -2.301 36.617 15.190 1.00 38.19 102 LEU A N 1
ATOM 768 C CA . LEU A 1 102 ? -2.806 36.474 16.546 1.00 38.19 102 LEU A CA 1
ATOM 769 C C . LEU A 1 102 ? -1.741 37.022 17.504 1.00 38.19 102 LEU A C 1
ATOM 771 O O . LEU A 1 102 ? -0.833 36.289 17.878 1.00 38.19 102 LEU A O 1
ATOM 775 N N . ASN A 1 103 ? -1.925 38.313 17.823 1.00 37.38 103 ASN A N 1
ATOM 776 C CA . ASN A 1 103 ? -1.274 39.183 18.822 1.00 37.38 103 ASN A CA 1
ATOM 777 C C . ASN A 1 103 ? 0.259 39.207 18.892 1.00 37.38 103 ASN A C 1
ATOM 779 O O . ASN A 1 103 ? 0.866 38.249 19.412 1.00 37.38 103 ASN A O 1
#

Radius of gyration: 17.37 Å; chains: 1; bounding box: 39×50×33 Å

pLDDT: mean 72.06, std 20.78, range [36.5, 95.69]

Foldseek 3Di:
DDDDDDDDDDQDDDPDPLRVQLVVVVVVVVVVVVVCVVCVVVVHDDDPPDDDDDPDPSNVVVVVVVVVDPPPVPVCCVSCVRVVVDPPDDVVVVVVPDDPPPD

Secondary structure (DSSP, 8-state):
----------SS--SSHHHHHHHHHHHHHHHHHHHHHHHHHTT----SSPP---S-HHHHHHHHHHHH-TTTHHHHHHHHHHHHSS----TTTSTT-S-----

Sequence (103 aa):
MVMGWNCKKQTAVAFSTAEAEYAAASIGGEELLSLEKLAKEIGLQVNLPICMNMNNHVAIKQAENEAKSSQAKHVDVRLKSDILTKPTLDPRTQDLRAPIGLN

Organism: NCBI:txid890382